Protein AF-A0A369RZ99-F1 (afdb_monomer_lite)

Sequence (154 aa):
MESGFGEHEKDNSTERSKPDRNRNEFSNFYLLSDNPVVPAKMSGASNLIVECDLIDIYNQYHGRKLKENLSTFLPELPGRVDVPVTKADPGLSGLIDKPPIGGRELLPLSNHSLSAFHLMPGKAYEIKRHKKLRRQEEGEKKKKKKEKKKKKLL

Foldseek 3Di:
DDDDDDDDDDDDDPPPPDPPPDDDPPPPDPPDDPDPPDDDPDDPVDDVCVVVVVVVVCVVPPPDDPPDAVCNVVVPDPDDPRDDDDPVDCPVVVCVVPPPDDDDDPPPDDPVRVVVVDDDDPDPVVVVVVVVVVVVVVVVVVVVVVVVVVVVVD

Radius of gyration: 42.03 Å; chains: 1; bounding box: 109×90×67 Å

Secondary structure (DSSP, 8-state):
--------------------TTS-TTTT-TT--SS--PPPSS-TTS-HHHHTT-HHHHHHHTT------HHHH-TT--S---PPPPTT--HHHHHHHS---S----PPPPHHHHGGG--PPPPHHHHHHHHHHHHHHHHHHHHHHHHHHHTT--

Structure (mmCIF, N/CA/C/O backbone):
data_AF-A0A369RZ99-F1
#
_entry.id   AF-A0A369RZ99-F1
#
loop_
_atom_site.group_PDB
_atom_site.id
_atom_site.type_symbol
_atom_site.label_atom_id
_atom_site.label_alt_id
_atom_site.label_comp_id
_atom_site.label_asym_id
_atom_site.label_entity_id
_atom_site.label_seq_id
_atom_site.pdbx_PDB_ins_code
_atom_site.Cartn_x
_atom_site.Cartn_y
_atom_site.Cartn_z
_atom_site.occupancy
_atom_site.B_iso_or_equiv
_atom_site.auth_seq_id
_atom_site.auth_comp_id
_atom_site.auth_asym_id
_atom_site.auth_atom_id
_atom_site.pdbx_PDB_model_num
ATOM 1 N N . MET A 1 1 ? -82.218 -51.093 -7.519 1.00 37.66 1 MET A N 1
ATOM 2 C CA . MET A 1 1 ? -82.686 -52.212 -6.681 1.00 37.66 1 MET A CA 1
ATOM 3 C C . MET A 1 1 ? -81.950 -52.105 -5.357 1.00 37.66 1 MET A C 1
ATOM 5 O O . MET A 1 1 ? -80.740 -51.955 -5.414 1.00 37.66 1 MET A O 1
ATOM 9 N N . GLU A 1 2 ? -82.723 -52.073 -4.264 1.00 40.50 2 GLU A N 1
ATOM 10 C CA . GLU A 1 2 ? -82.376 -52.203 -2.826 1.00 40.50 2 GLU A CA 1
ATOM 11 C C . GLU A 1 2 ? -81.303 -51.256 -2.243 1.00 40.50 2 GLU A C 1
ATOM 13 O O . GLU A 1 2 ? -80.154 -51.268 -2.656 1.00 40.50 2 GLU A O 1
ATOM 18 N N . SER A 1 3 ? -81.619 -50.270 -1.392 1.00 44.03 3 SER A N 1
ATOM 19 C CA . SER A 1 3 ? -82.185 -50.285 -0.020 1.00 44.03 3 SER A CA 1
ATOM 20 C C . SER A 1 3 ? -81.265 -50.897 1.044 1.00 44.03 3 SER A C 1
ATOM 22 O O . SER A 1 3 ? -81.041 -52.102 1.049 1.00 44.03 3 SER A O 1
ATOM 24 N N . GLY A 1 4 ? -80.833 -50.071 2.002 1.00 42.44 4 GLY A N 1
ATOM 25 C CA . GLY A 1 4 ? -80.177 -50.492 3.242 1.00 42.44 4 GLY A CA 1
ATOM 26 C C . GLY A 1 4 ? -80.062 -49.327 4.229 1.00 42.44 4 GLY A C 1
ATOM 27 O O . GLY A 1 4 ? -79.173 -48.495 4.099 1.00 42.44 4 GLY A O 1
ATOM 28 N N . PHE A 1 5 ? -81.016 -49.261 5.159 1.00 44.09 5 PHE A N 1
ATOM 29 C CA . PHE A 1 5 ? -81.151 -48.303 6.263 1.00 44.09 5 PHE A CA 1
ATOM 30 C C . PHE A 1 5 ? -80.077 -48.479 7.349 1.00 44.09 5 PHE A C 1
ATOM 32 O O . PHE A 1 5 ? -79.573 -49.583 7.548 1.00 44.09 5 PHE A O 1
ATOM 39 N N . GLY A 1 6 ? -79.837 -47.423 8.135 1.00 43.03 6 GLY A N 1
ATOM 40 C CA . GLY A 1 6 ? -79.147 -47.530 9.421 1.00 43.03 6 GLY A CA 1
ATOM 41 C C . GLY A 1 6 ? -78.890 -46.186 10.097 1.00 43.03 6 GLY A C 1
ATOM 42 O O . GLY A 1 6 ? -77.748 -45.745 10.160 1.00 43.03 6 GLY A O 1
ATOM 43 N N . GLU A 1 7 ? -79.940 -45.538 10.604 1.00 49.66 7 GLU A N 1
ATOM 44 C CA . GLU A 1 7 ? -79.800 -44.528 11.660 1.00 49.66 7 GLU A CA 1
ATOM 45 C C . GLU A 1 7 ? -79.482 -45.225 12.989 1.00 49.66 7 GLU A C 1
ATOM 47 O O . GLU A 1 7 ? -80.105 -46.234 13.312 1.00 49.66 7 GLU A O 1
ATOM 52 N N . HIS A 1 8 ? -78.562 -44.662 13.774 1.00 47.84 8 HIS A N 1
ATOM 53 C CA . HIS A 1 8 ? -78.661 -44.644 15.234 1.00 47.84 8 HIS A CA 1
ATOM 54 C C . HIS A 1 8 ? -77.738 -43.560 15.811 1.00 47.84 8 HIS A C 1
ATOM 56 O O . HIS A 1 8 ? -76.514 -43.684 15.809 1.00 47.84 8 HIS A O 1
ATOM 62 N N . GLU A 1 9 ? -78.359 -42.495 16.322 1.00 50.41 9 GLU A N 1
ATOM 63 C CA . GLU A 1 9 ? -77.789 -41.631 17.355 1.00 50.41 9 GLU A CA 1
ATOM 64 C C . GLU A 1 9 ? -77.381 -42.462 18.584 1.00 50.41 9 GLU A C 1
ATOM 66 O O . GLU A 1 9 ? -78.075 -43.429 18.926 1.00 50.41 9 GLU A O 1
ATOM 71 N N . LYS A 1 10 ? -76.316 -42.034 19.282 1.00 48.12 10 LYS A N 1
ATOM 72 C CA . LYS A 1 10 ? -76.370 -41.645 20.707 1.00 48.12 10 LYS A CA 1
ATOM 73 C C . LYS A 1 10 ? -75.019 -41.144 21.245 1.00 48.12 10 LYS A C 1
ATOM 75 O O . LYS A 1 10 ? -74.025 -41.857 21.237 1.00 48.12 10 LYS A O 1
ATOM 80 N N . ASP A 1 11 ? -75.090 -39.911 21.740 1.00 45.66 11 ASP A N 1
ATOM 81 C CA . ASP A 1 11 ? -74.635 -39.413 23.042 1.00 45.66 11 ASP A CA 1
ATOM 82 C C . ASP A 1 11 ? -73.154 -39.409 23.460 1.00 45.66 11 ASP A C 1
ATOM 84 O O . ASP A 1 11 ? -72.533 -40.442 23.675 1.00 45.66 11 ASP A O 1
ATOM 88 N N . ASN A 1 12 ? -72.741 -38.184 23.829 1.00 38.62 12 ASN A N 1
ATOM 89 C CA . ASN A 1 12 ? -71.822 -37.808 24.913 1.00 38.62 12 ASN A CA 1
ATOM 90 C C . ASN A 1 12 ? -70.351 -38.241 24.748 1.00 38.62 12 ASN A C 1
ATOM 92 O O . ASN A 1 12 ? -70.022 -39.402 24.601 1.00 38.62 12 ASN A O 1
ATOM 96 N N . SER A 1 13 ? -69.361 -37.360 24.828 1.00 44.41 13 SER A N 1
ATOM 97 C CA . SER A 1 13 ? -69.207 -36.316 25.834 1.00 44.41 13 SER A CA 1
ATOM 98 C C . SER A 1 13 ? -68.188 -35.282 25.367 1.00 44.41 13 SER A C 1
ATOM 100 O O . SER A 1 13 ? -67.072 -35.613 24.974 1.00 44.41 13 SER A O 1
ATOM 102 N N . THR A 1 14 ? -68.562 -34.011 25.485 1.00 47.88 14 THR A N 1
ATOM 103 C CA . THR A 1 14 ? -67.648 -32.871 25.476 1.00 47.88 14 THR A CA 1
ATOM 104 C C . THR A 1 14 ? -66.637 -33.029 26.612 1.00 47.88 14 THR A C 1
ATOM 106 O O . THR A 1 14 ? -66.903 -32.630 27.748 1.00 47.88 14 THR A O 1
ATOM 109 N N . GLU A 1 15 ? -65.461 -33.580 26.322 1.00 46.53 15 GLU A N 1
ATOM 110 C CA . GLU A 1 15 ? -64.300 -33.404 27.188 1.00 46.53 15 GLU A CA 1
ATOM 111 C C . GLU A 1 15 ? -63.891 -31.932 27.118 1.00 46.53 15 GLU A C 1
ATOM 113 O O . GLU A 1 15 ? -63.129 -31.489 26.260 1.00 46.53 15 GLU A O 1
ATOM 118 N N . ARG A 1 16 ? -64.462 -31.131 28.023 1.00 43.34 16 ARG A N 1
ATOM 119 C CA . ARG A 1 16 ? -63.928 -29.813 28.348 1.00 43.34 16 ARG A CA 1
ATOM 120 C C . ARG A 1 16 ? -62.531 -30.038 28.914 1.00 43.34 16 ARG A C 1
ATOM 122 O O . ARG A 1 16 ? -62.380 -30.307 30.106 1.00 43.34 16 ARG A O 1
ATOM 129 N N . SER A 1 17 ? -61.511 -29.913 28.069 1.00 53.59 17 SER A N 1
ATOM 130 C CA . SER A 1 17 ? -60.146 -29.707 28.534 1.00 53.59 17 SER A CA 1
ATOM 131 C C . SER A 1 17 ? -60.168 -28.490 29.456 1.00 53.59 17 SER A C 1
ATOM 133 O O . SER A 1 17 ? -60.522 -27.384 29.032 1.00 53.59 17 SER A O 1
ATOM 135 N N . LYS A 1 18 ? -59.868 -28.706 30.739 1.00 52.22 18 LYS A N 1
ATOM 136 C CA . LYS A 1 18 ? -59.733 -27.630 31.723 1.00 52.22 18 LYS A CA 1
ATOM 137 C C . LYS A 1 18 ? -58.740 -26.606 31.158 1.00 52.22 18 LYS A C 1
ATOM 139 O O . LYS A 1 18 ? -57.679 -27.027 30.697 1.00 52.22 18 LYS A O 1
ATOM 144 N N . PRO A 1 19 ? -59.048 -25.299 31.165 1.00 45.19 19 PRO A N 1
ATOM 145 C CA . PRO A 1 19 ? -58.049 -24.314 30.802 1.00 45.19 19 PRO A CA 1
ATOM 146 C C . PRO A 1 19 ? -56.951 -24.403 31.855 1.00 45.19 19 PRO A C 1
ATOM 148 O O . PRO A 1 19 ? -57.208 -24.237 33.051 1.00 45.19 19 PRO A O 1
ATOM 151 N N . ASP A 1 20 ? -55.755 -24.754 31.399 1.00 49.06 20 ASP A N 1
ATOM 152 C CA . ASP A 1 20 ? -54.567 -24.813 32.229 1.00 49.06 20 ASP A CA 1
ATOM 153 C C . ASP A 1 20 ? -54.372 -23.426 32.847 1.00 49.06 20 ASP A C 1
ATOM 155 O O . ASP A 1 20 ? -54.174 -22.422 32.154 1.00 49.06 20 ASP A O 1
ATOM 159 N N . ARG A 1 21 ? -54.574 -23.355 34.161 1.00 53.50 21 ARG A N 1
ATOM 160 C CA . ARG A 1 21 ? -54.814 -22.124 34.920 1.00 53.50 21 ARG A CA 1
ATOM 161 C C . ARG A 1 21 ? -53.496 -21.427 35.259 1.00 53.50 21 ARG A C 1
ATOM 163 O O . ARG A 1 21 ? -53.297 -21.041 36.399 1.00 53.50 21 ARG A O 1
ATOM 170 N N . ASN A 1 22 ? -52.592 -21.343 34.283 1.00 55.97 22 ASN A N 1
ATOM 171 C CA . ASN A 1 22 ? -51.251 -20.767 34.410 1.00 55.97 22 ASN A CA 1
ATOM 172 C C . ASN A 1 22 ? -50.720 -20.212 33.071 1.00 55.97 22 ASN A C 1
ATOM 174 O O . ASN A 1 22 ? -49.526 -20.275 32.787 1.00 55.97 22 ASN A O 1
ATOM 178 N N . ARG A 1 23 ? -51.585 -19.646 32.220 1.00 55.88 23 ARG A N 1
ATOM 179 C CA . ARG A 1 23 ? -51.123 -18.750 31.147 1.00 55.88 23 ARG A CA 1
ATOM 180 C C . ARG A 1 23 ? -51.240 -17.318 31.642 1.00 55.88 23 ARG A C 1
ATOM 182 O O . ARG A 1 23 ? -52.345 -16.799 31.731 1.00 55.88 23 ARG A O 1
ATOM 189 N N . ASN A 1 24 ? -50.089 -16.750 32.002 1.00 56.25 24 ASN A N 1
ATOM 190 C CA . ASN A 1 24 ? -49.845 -15.340 32.310 1.00 56.25 24 ASN A CA 1
ATOM 191 C C . ASN A 1 24 ? -50.967 -14.396 31.837 1.00 56.25 24 ASN A C 1
ATOM 193 O O . ASN A 1 24 ? -51.131 -14.148 30.640 1.00 56.25 24 ASN A O 1
ATOM 197 N N . GLU A 1 25 ? -51.676 -13.795 32.793 1.00 57.44 25 GLU A N 1
ATOM 198 C CA . GLU A 1 25 ? -52.716 -12.775 32.572 1.00 57.44 25 GLU A CA 1
ATOM 199 C C . GLU A 1 25 ? -52.164 -11.436 32.030 1.00 57.44 25 GLU A C 1
ATOM 201 O O . GLU A 1 25 ? -52.900 -10.468 31.862 1.00 57.44 25 GLU A O 1
ATOM 206 N N . PHE A 1 26 ? -50.874 -11.369 31.693 1.00 57.00 26 PHE A N 1
ATOM 207 C CA . PHE A 1 26 ? -50.225 -10.187 31.116 1.00 57.00 26 PHE A CA 1
ATOM 208 C C . PHE A 1 26 ? -50.295 -10.121 29.578 1.00 57.00 26 PHE A C 1
ATOM 210 O O . PHE A 1 26 ? -49.777 -9.181 28.980 1.00 57.00 26 PHE A O 1
ATOM 217 N N . SER A 1 27 ? -50.967 -11.074 28.925 1.00 57.25 27 SER A N 1
ATOM 218 C CA . SER A 1 27 ? -51.034 -11.197 27.456 1.00 57.25 27 SER A CA 1
ATOM 219 C C . SER A 1 27 ? -51.942 -10.179 26.737 1.00 57.25 27 SER A C 1
ATOM 221 O O . SER A 1 27 ? -52.173 -10.297 25.537 1.00 57.25 27 SER A O 1
ATOM 223 N N . ASN A 1 28 ? -52.418 -9.132 27.421 1.00 60.22 28 ASN A N 1
ATOM 224 C CA . ASN A 1 28 ? -53.304 -8.111 26.837 1.00 60.22 28 ASN A CA 1
ATOM 225 C C . ASN A 1 28 ? -52.588 -6.964 26.096 1.00 60.22 28 ASN A C 1
ATOM 227 O O . ASN A 1 28 ? -53.239 -6.006 25.676 1.00 60.22 28 ASN A O 1
ATOM 231 N N . PHE A 1 29 ? -51.272 -7.040 25.890 1.00 66.44 29 PHE A N 1
ATOM 232 C CA . PHE A 1 29 ? -50.539 -6.057 25.093 1.00 66.44 29 PHE A CA 1
ATOM 233 C C . PHE A 1 29 ? -50.024 -6.698 23.806 1.00 66.44 29 PHE A C 1
ATOM 235 O O . PHE A 1 29 ? -49.034 -7.419 23.817 1.00 66.44 29 PHE A O 1
ATOM 242 N N . TYR A 1 30 ? -50.662 -6.370 22.680 1.00 71.75 30 TYR A N 1
ATOM 243 C CA . TYR A 1 30 ? -50.367 -6.881 21.329 1.00 71.75 30 TYR A CA 1
ATOM 244 C C . TYR A 1 30 ? -48.920 -6.665 20.828 1.00 71.75 30 TYR A C 1
ATOM 246 O O . TYR A 1 30 ? -48.579 -7.111 19.737 1.00 71.75 30 TYR A O 1
ATOM 254 N N . LEU A 1 31 ? -48.067 -5.983 21.599 1.00 71.25 31 LEU A N 1
ATOM 255 C CA . LEU A 1 31 ? -46.665 -5.701 21.272 1.00 71.25 31 LEU A CA 1
ATOM 256 C C . LEU A 1 31 ? -45.666 -6.281 22.287 1.00 71.25 31 LEU A C 1
ATOM 258 O O . LEU A 1 31 ? -44.459 -6.151 22.086 1.00 71.25 31 LEU A O 1
ATOM 262 N N . LEU A 1 32 ? -46.133 -6.912 23.368 1.00 74.50 32 LEU A N 1
ATOM 263 C CA . LEU A 1 32 ? -45.254 -7.550 24.343 1.00 74.50 32 LEU A CA 1
ATOM 264 C C . LEU A 1 32 ? -44.912 -8.956 23.830 1.00 74.50 32 LEU A C 1
ATOM 266 O O . LEU A 1 32 ? -45.717 -9.875 23.925 1.00 74.50 32 LEU A O 1
ATOM 270 N N . SER A 1 33 ? -43.740 -9.112 23.214 1.00 73.81 33 SER A N 1
ATOM 271 C CA . SER A 1 33 ? -43.208 -10.447 22.922 1.00 73.81 33 SER A CA 1
ATOM 272 C C . SER A 1 33 ? -42.648 -11.067 24.201 1.00 73.81 33 SER A C 1
ATOM 274 O O . SER A 1 33 ? -41.874 -10.420 24.899 1.00 73.81 33 SER A O 1
ATOM 276 N N . ASP A 1 34 ? -42.966 -12.339 24.453 1.00 74.12 34 ASP A N 1
ATOM 277 C CA . ASP A 1 34 ? -42.426 -13.127 25.578 1.00 74.12 34 ASP A CA 1
ATOM 278 C C . ASP A 1 34 ? -40.926 -13.457 25.426 1.00 74.12 34 ASP A C 1
ATOM 280 O O . ASP A 1 34 ? -40.304 -14.037 26.317 1.00 74.12 34 ASP A O 1
ATOM 284 N N . ASN A 1 35 ? -40.327 -13.098 24.287 1.00 78.62 35 ASN A N 1
ATOM 285 C CA . ASN A 1 35 ? -38.908 -13.303 24.043 1.00 78.62 35 ASN A CA 1
ATOM 286 C C . ASN A 1 35 ? -38.089 -12.349 24.923 1.00 78.62 35 ASN A C 1
ATOM 288 O O . ASN A 1 35 ? -38.271 -11.131 24.824 1.00 78.62 35 ASN A O 1
ATOM 292 N N . PRO A 1 36 ? -37.151 -12.862 25.741 1.00 79.62 36 PRO A N 1
ATOM 293 C CA . PRO A 1 36 ? -36.281 -11.998 26.519 1.00 79.62 36 PRO A CA 1
ATOM 294 C C . PRO A 1 36 ? -35.484 -11.106 25.566 1.00 79.62 36 PRO A C 1
ATOM 296 O O . PRO A 1 36 ? -34.920 -11.579 24.576 1.00 79.62 36 PRO A O 1
ATOM 299 N N . VAL A 1 37 ? -35.430 -9.807 25.864 1.00 81.00 37 VAL A N 1
ATOM 300 C CA . VAL A 1 37 ? -34.568 -8.869 25.140 1.00 81.00 37 VAL A CA 1
ATOM 301 C C . VAL A 1 37 ? -33.124 -9.285 25.399 1.00 81.00 37 VAL A C 1
ATOM 303 O O . VAL A 1 37 ? -32.578 -9.040 26.474 1.00 81.00 37 VAL A O 1
ATOM 306 N N . VAL A 1 38 ? -32.511 -9.954 24.425 1.00 83.88 38 VAL A N 1
ATOM 307 C CA . VAL A 1 38 ? -31.095 -10.311 24.499 1.00 83.88 38 VAL A CA 1
ATOM 308 C C . VAL A 1 38 ? -30.294 -9.034 24.248 1.00 83.88 38 VAL A C 1
ATOM 310 O O . VAL A 1 38 ? -30.467 -8.417 23.192 1.00 83.88 38 VAL A O 1
ATOM 313 N N . PRO A 1 39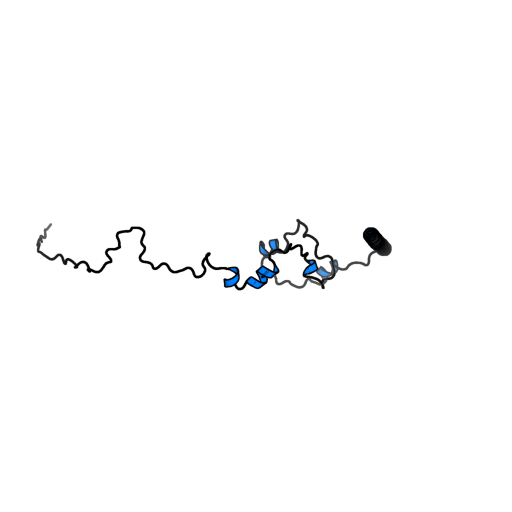 ? -29.434 -8.597 25.185 1.00 80.19 39 PRO A N 1
ATOM 314 C CA . PRO A 1 39 ? -28.591 -7.441 24.940 1.00 80.19 39 PRO A CA 1
ATOM 315 C C . PRO A 1 39 ? -27.677 -7.731 23.747 1.00 80.19 39 PRO A C 1
ATOM 317 O O . PRO A 1 39 ? -27.079 -8.805 23.645 1.00 80.19 39 PRO A O 1
ATOM 320 N N . ALA A 1 40 ? -27.577 -6.771 22.827 1.00 84.00 40 ALA A N 1
ATOM 321 C CA . ALA A 1 40 ? -26.635 -6.868 21.725 1.00 84.00 40 ALA A CA 1
ATOM 322 C C . ALA A 1 40 ? -25.210 -7.002 22.281 1.00 84.00 40 ALA A C 1
ATOM 324 O O . ALA A 1 40 ? -24.855 -6.328 23.248 1.00 84.00 40 ALA A O 1
ATOM 325 N N . LYS A 1 41 ? -24.389 -7.849 21.644 1.00 83.06 41 LYS A N 1
ATOM 326 C CA . LYS A 1 41 ? -22.988 -8.081 22.040 1.00 83.06 41 LYS A CA 1
ATOM 327 C C . LYS A 1 41 ? -22.188 -6.780 22.145 1.00 83.06 41 LYS A C 1
ATOM 329 O O . LYS A 1 41 ? -21.297 -6.693 22.972 1.00 83.06 41 LYS A O 1
ATOM 334 N N . MET A 1 42 ? -22.514 -5.808 21.299 1.00 82.38 42 MET A N 1
ATOM 335 C CA . MET A 1 42 ? -21.880 -4.502 21.259 1.00 82.38 42 MET A CA 1
ATOM 336 C C . MET A 1 42 ? -22.981 -3.445 21.165 1.00 82.38 42 MET A C 1
ATOM 338 O O . MET A 1 42 ? -23.925 -3.597 20.385 1.00 82.38 42 MET A O 1
ATOM 342 N N . SER A 1 43 ? -22.895 -2.411 21.997 1.00 84.94 43 SER A N 1
ATOM 343 C CA . SER A 1 43 ? -23.922 -1.375 22.139 1.00 84.94 43 SER A CA 1
ATOM 344 C C . SER A 1 43 ? -23.351 -0.014 21.757 1.00 84.94 43 SER A C 1
ATOM 346 O O . SER A 1 43 ? -22.207 0.285 22.062 1.00 84.94 43 SER A O 1
ATOM 348 N N . GLY A 1 44 ? -24.153 0.863 21.148 1.00 86.19 44 GLY A N 1
ATOM 349 C CA . GLY A 1 44 ? -23.720 2.237 20.841 1.00 86.19 44 GLY A CA 1
ATOM 350 C C . GLY A 1 44 ? -23.453 3.106 22.080 1.00 86.19 44 GLY A C 1
ATOM 351 O O . GLY A 1 44 ? -22.953 4.218 21.948 1.00 86.19 44 GLY A O 1
ATOM 352 N N . ALA A 1 45 ? -23.799 2.614 23.274 1.00 88.19 45 ALA A N 1
ATOM 353 C CA . ALA A 1 45 ? -23.512 3.268 24.547 1.00 88.19 45 ALA A CA 1
ATOM 354 C C . ALA A 1 45 ? -22.094 2.978 25.080 1.00 88.19 45 ALA A C 1
ATOM 356 O O . ALA A 1 45 ? -21.647 3.677 25.991 1.00 88.19 45 ALA A O 1
ATOM 357 N N . SER A 1 46 ? -21.389 1.967 24.552 1.00 89.00 46 SER A N 1
ATOM 358 C CA . SER A 1 46 ? -19.993 1.686 24.906 1.00 89.00 46 SER A CA 1
ATOM 359 C C . SER A 1 46 ? -19.025 2.433 23.983 1.00 89.00 46 SER A C 1
ATOM 361 O O . SER A 1 46 ? -19.332 2.773 22.839 1.00 89.00 46 SER A O 1
ATOM 363 N N . ASN A 1 47 ? -17.822 2.720 24.487 1.00 91.31 47 ASN A N 1
ATOM 364 C CA . ASN A 1 47 ? -16.768 3.294 23.661 1.00 91.31 47 ASN A CA 1
ATOM 365 C C . ASN A 1 47 ? -16.147 2.201 22.778 1.00 91.31 47 ASN A C 1
ATOM 367 O O . ASN A 1 47 ? -15.260 1.469 23.215 1.00 91.31 47 ASN A O 1
ATOM 371 N N . LEU A 1 48 ? -16.582 2.138 21.519 1.00 91.56 48 LEU A N 1
ATOM 372 C CA . LEU A 1 48 ? -16.130 1.134 20.548 1.00 91.56 48 LEU A CA 1
ATOM 373 C C . LEU A 1 48 ? -14.626 1.192 20.251 1.00 91.56 48 LEU A C 1
ATOM 375 O O . LEU A 1 48 ? -14.038 0.180 19.886 1.00 91.56 48 LEU A O 1
ATOM 379 N N . ILE A 1 49 ? -13.985 2.353 20.420 1.00 92.88 49 ILE A N 1
ATOM 380 C CA . ILE A 1 49 ? -12.531 2.484 20.231 1.00 92.88 49 ILE A CA 1
ATOM 381 C C . ILE A 1 49 ? -11.797 1.665 21.294 1.00 92.88 49 ILE A C 1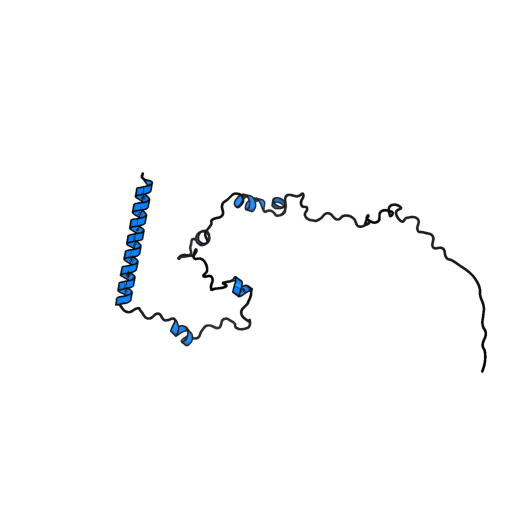
ATOM 383 O O . ILE A 1 49 ? -10.785 1.040 20.996 1.00 92.88 49 ILE A O 1
ATOM 387 N N . VAL A 1 50 ? -12.319 1.660 22.522 1.00 92.44 50 VAL A N 1
ATOM 388 C CA . VAL A 1 50 ? -11.767 0.881 23.634 1.00 92.44 50 VAL A CA 1
ATOM 389 C C . VAL A 1 50 ? -12.104 -0.594 23.458 1.00 92.44 50 VAL A C 1
ATOM 391 O O . VAL A 1 50 ? -11.228 -1.433 23.579 1.00 92.44 50 VAL A O 1
ATOM 394 N N . GLU A 1 51 ? -13.356 -0.909 23.124 1.00 91.81 51 GLU A N 1
ATOM 395 C CA . GLU A 1 51 ? -13.836 -2.293 23.010 1.00 91.81 51 GLU A CA 1
ATOM 396 C C . GLU A 1 51 ? -13.187 -3.073 21.852 1.00 91.81 51 GLU A C 1
ATOM 398 O O . GLU A 1 51 ? -13.085 -4.294 21.908 1.00 91.81 51 GLU A O 1
ATOM 403 N N . CYS A 1 52 ? -12.728 -2.373 20.811 1.00 92.06 52 CYS A N 1
ATOM 404 C CA . CYS A 1 52 ? -11.992 -2.951 19.684 1.00 92.06 52 CYS A CA 1
ATOM 405 C C . CYS A 1 52 ? -10.462 -2.785 19.791 1.00 92.06 52 CYS A C 1
ATOM 407 O O . CYS A 1 52 ? -9.774 -3.027 18.801 1.00 92.06 52 CYS A O 1
ATOM 409 N N . ASP A 1 53 ? -9.933 -2.342 20.939 1.00 93.44 53 ASP A N 1
ATOM 410 C CA . ASP A 1 53 ? -8.496 -2.113 21.170 1.00 93.44 53 ASP A CA 1
ATOM 411 C C . ASP A 1 53 ? -7.835 -1.160 20.145 1.00 93.44 53 ASP A C 1
ATOM 413 O O . ASP A 1 53 ? -6.678 -1.305 19.754 1.00 93.44 53 ASP A O 1
ATOM 417 N N . LEU A 1 54 ? -8.570 -0.137 19.697 1.00 94.88 54 LEU A N 1
ATOM 418 C CA . LEU A 1 54 ? -8.136 0.824 18.671 1.00 94.88 54 LEU A CA 1
ATOM 419 C C . LEU A 1 54 ? -7.598 2.140 19.252 1.00 94.88 54 LEU A C 1
ATOM 421 O O . LEU A 1 54 ? -7.349 3.084 18.501 1.00 94.88 54 LEU A O 1
ATOM 425 N N . ILE A 1 55 ? -7.428 2.234 20.572 1.00 94.25 55 ILE A N 1
ATOM 426 C CA . ILE A 1 55 ? -7.018 3.463 21.278 1.00 94.25 55 ILE A CA 1
ATOM 427 C C . ILE A 1 55 ? -5.692 4.007 20.746 1.00 94.25 55 ILE A C 1
ATOM 429 O O . ILE A 1 55 ? -5.590 5.198 20.447 1.00 94.25 55 ILE A O 1
ATOM 433 N N . ASP A 1 56 ? -4.691 3.145 20.589 1.00 92.94 56 ASP A N 1
ATOM 434 C CA . ASP A 1 56 ? -3.358 3.559 20.151 1.00 92.94 56 ASP A CA 1
ATOM 435 C C . ASP A 1 56 ? -3.379 4.075 18.712 1.00 92.94 56 ASP A C 1
ATOM 437 O O . ASP A 1 56 ? -2.805 5.122 18.411 1.00 92.94 56 ASP A O 1
ATOM 441 N N . ILE A 1 57 ? -4.129 3.398 17.837 1.00 91.94 57 ILE A N 1
ATOM 442 C CA . ILE A 1 57 ? -4.325 3.797 16.439 1.00 91.94 57 ILE A CA 1
ATOM 443 C C . ILE A 1 57 ? -5.083 5.126 16.380 1.00 91.94 57 ILE A C 1
ATOM 445 O O . ILE A 1 57 ? -4.689 6.038 15.652 1.00 91.94 57 ILE A O 1
ATOM 449 N N . TYR A 1 58 ? -6.146 5.277 17.171 1.00 92.12 58 TYR A N 1
ATOM 450 C CA . TYR A 1 58 ? -6.900 6.522 17.250 1.00 92.12 58 TYR A CA 1
ATOM 451 C C . TYR A 1 58 ? -5.995 7.676 17.682 1.00 92.12 58 TYR A C 1
ATOM 453 O O . TYR A 1 58 ? -5.895 8.669 16.970 1.00 92.12 58 TYR A O 1
ATOM 461 N N . ASN A 1 59 ? -5.250 7.527 18.776 1.00 92.25 59 ASN A N 1
ATOM 462 C CA . ASN A 1 59 ? -4.312 8.550 19.241 1.00 92.25 59 ASN A CA 1
ATOM 463 C C . ASN A 1 59 ? -3.200 8.829 18.220 1.00 92.25 59 ASN A C 1
ATOM 465 O O . ASN A 1 59 ? -2.733 9.962 18.088 1.00 92.25 59 ASN A O 1
ATOM 469 N N . GLN A 1 60 ? -2.786 7.810 17.466 1.00 89.31 60 GLN A N 1
ATOM 470 C CA . GLN A 1 60 ? -1.784 7.955 16.428 1.00 89.31 60 GLN A CA 1
ATOM 471 C C . GLN A 1 60 ? -2.315 8.722 15.212 1.00 89.31 60 GLN A C 1
ATOM 473 O O . GLN A 1 60 ? -1.570 9.510 14.646 1.00 89.31 60 GLN A O 1
ATOM 478 N N . TYR A 1 61 ? -3.553 8.554 14.772 1.00 86.69 61 TYR A N 1
ATOM 479 C CA . TYR A 1 61 ? -3.992 9.151 13.502 1.00 86.69 61 TYR A CA 1
ATOM 480 C C . TYR A 1 61 ? -4.978 10.311 13.668 1.00 86.69 61 TYR A C 1
ATOM 482 O O . TYR A 1 61 ? -5.119 11.135 12.761 1.00 86.69 61 TYR A O 1
ATOM 490 N N . HIS A 1 62 ? -5.602 10.445 14.836 1.00 88.19 62 HIS A N 1
ATOM 491 C CA . HIS A 1 62 ? -6.540 11.519 15.125 1.00 88.19 62 HIS A CA 1
ATOM 492 C C . HIS A 1 62 ? -5.837 12.887 15.172 1.00 88.19 62 HIS A C 1
ATOM 494 O O . HIS A 1 62 ? -4.760 13.053 15.741 1.00 88.19 62 HIS A O 1
ATOM 500 N N . GLY A 1 63 ? -6.436 13.894 14.530 1.00 81.19 63 GLY A N 1
ATOM 501 C CA . GLY A 1 63 ? -5.935 15.276 14.520 1.00 81.19 63 GLY A CA 1
ATOM 502 C C . GLY A 1 63 ? -4.700 15.544 13.645 1.00 81.19 63 GLY A C 1
ATOM 503 O O . GLY A 1 63 ? -4.331 16.708 13.464 1.00 81.19 63 GLY A O 1
ATOM 504 N N . ARG A 1 64 ? -4.072 14.521 13.046 1.00 80.69 64 ARG A N 1
ATOM 505 C CA . ARG A 1 64 ? -2.946 14.709 12.119 1.00 80.69 64 ARG A CA 1
ATOM 506 C C . ARG A 1 64 ? -3.438 14.909 10.685 1.00 80.69 64 ARG A C 1
ATOM 508 O O . ARG A 1 64 ? -4.251 14.149 10.170 1.00 80.69 64 ARG A O 1
ATOM 515 N N . LYS A 1 65 ? -2.912 15.929 9.995 1.00 74.56 65 LYS A N 1
ATOM 516 C CA . LYS A 1 65 ? -3.125 16.094 8.548 1.00 74.56 65 LYS A CA 1
ATOM 517 C C . LYS A 1 65 ? -2.311 15.032 7.811 1.00 74.56 65 LYS A C 1
ATOM 519 O O . LYS A 1 65 ? -1.120 15.226 7.580 1.00 74.56 65 LYS A O 1
ATOM 524 N N . LEU A 1 66 ? -2.957 13.933 7.434 1.00 69.38 66 LEU A N 1
ATOM 525 C CA . LEU A 1 66 ? -2.354 12.871 6.632 1.00 69.38 66 LEU A CA 1
ATOM 526 C C . LEU A 1 66 ? -2.139 13.364 5.194 1.00 69.38 66 LEU A C 1
ATOM 528 O O . LEU A 1 66 ? -3.017 13.287 4.341 1.00 69.38 66 LEU A O 1
ATOM 532 N N . LYS A 1 67 ? -0.957 13.932 4.943 1.00 66.38 67 LYS A N 1
ATOM 533 C CA . LYS A 1 67 ? -0.406 14.175 3.601 1.00 66.38 67 LYS A CA 1
ATOM 534 C C . LYS A 1 67 ? 0.893 13.396 3.444 1.00 66.38 67 LYS A C 1
ATOM 536 O O . LYS A 1 67 ? 1.935 13.961 3.118 1.00 66.38 67 LYS A O 1
ATOM 541 N N . GLU A 1 68 ? 0.839 12.110 3.757 1.00 76.75 68 GLU A N 1
ATOM 542 C CA . GLU A 1 68 ? 1.964 11.223 3.503 1.00 76.75 68 GLU A CA 1
ATOM 543 C C . GLU A 1 68 ? 1.886 10.761 2.055 1.00 76.75 68 GLU A C 1
ATOM 545 O O . GLU A 1 68 ? 0.881 10.216 1.600 1.00 76.75 68 GLU A O 1
ATOM 550 N N . ASN A 1 69 ? 2.939 11.068 1.310 1.00 82.88 69 ASN A N 1
ATOM 551 C CA . ASN A 1 69 ? 3.106 10.573 -0.041 1.00 82.88 69 ASN A CA 1
ATOM 552 C C . ASN A 1 69 ? 3.560 9.106 0.007 1.00 82.88 69 ASN A C 1
ATOM 554 O O . ASN A 1 69 ? 4.114 8.658 1.012 1.00 82.88 69 ASN A O 1
ATOM 558 N N . LEU A 1 70 ? 3.408 8.373 -1.097 1.00 82.88 70 LEU A N 1
ATOM 559 C CA . LEU A 1 70 ? 3.846 6.978 -1.189 1.00 82.88 70 LEU A CA 1
ATOM 560 C C . LEU A 1 70 ? 5.354 6.834 -0.914 1.00 82.88 70 LEU A C 1
ATOM 562 O O . LEU A 1 70 ? 5.780 5.867 -0.287 1.00 82.88 70 LEU A O 1
ATOM 566 N N . SER A 1 71 ? 6.150 7.841 -1.289 1.00 85.81 71 SER A N 1
ATOM 567 C CA . SER A 1 71 ? 7.580 7.922 -0.957 1.00 85.81 71 SER A CA 1
ATOM 568 C C . SER A 1 71 ? 7.882 7.804 0.541 1.00 85.81 71 SER A C 1
ATOM 570 O O . SER A 1 71 ? 8.947 7.309 0.896 1.00 85.81 71 SER A O 1
ATOM 572 N N . THR A 1 72 ? 6.980 8.248 1.425 1.00 85.62 72 THR A N 1
ATOM 573 C CA . THR A 1 72 ? 7.176 8.147 2.881 1.00 85.62 72 THR A CA 1
ATOM 574 C C . THR A 1 72 ? 7.165 6.689 3.347 1.00 85.62 72 THR A C 1
ATOM 576 O O . THR A 1 72 ? 7.893 6.337 4.271 1.00 85.62 72 THR A O 1
ATOM 579 N N . PHE A 1 73 ? 6.390 5.832 2.677 1.00 87.31 73 PHE A N 1
ATOM 580 C CA . PHE A 1 73 ? 6.274 4.405 2.990 1.00 87.31 73 PHE A CA 1
ATOM 581 C C . PHE A 1 73 ? 7.301 3.539 2.252 1.00 87.31 73 PHE A C 1
ATOM 583 O O . PHE A 1 73 ? 7.508 2.388 2.622 1.00 87.31 73 PHE A O 1
ATOM 590 N N . LEU A 1 74 ? 7.954 4.082 1.219 1.00 89.25 74 LEU A N 1
ATOM 591 C CA . LEU A 1 74 ? 8.935 3.381 0.385 1.00 89.25 74 LEU A CA 1
ATOM 592 C C . LEU A 1 74 ? 10.301 4.098 0.396 1.00 89.25 74 LEU A C 1
ATOM 594 O O . LEU A 1 74 ? 10.791 4.491 -0.666 1.00 89.25 74 LEU A O 1
ATOM 598 N N . PRO A 1 75 ? 10.940 4.285 1.569 1.00 84.50 75 PRO A N 1
ATOM 599 C CA . PRO A 1 75 ? 12.160 5.088 1.687 1.00 84.50 75 PRO A CA 1
ATOM 600 C C . PRO A 1 75 ? 13.362 4.480 0.954 1.00 84.50 75 PRO A C 1
ATOM 602 O O . PRO A 1 75 ? 14.252 5.208 0.515 1.00 84.50 75 PRO A O 1
ATOM 605 N N . GLU A 1 76 ? 13.390 3.156 0.807 1.00 89.19 76 GLU A N 1
ATOM 606 C CA . GLU A 1 76 ? 14.490 2.430 0.166 1.00 89.19 76 GLU A CA 1
ATOM 607 C C . GLU A 1 76 ? 14.308 2.277 -1.348 1.00 89.19 76 GLU A C 1
ATOM 609 O O . GLU A 1 76 ? 15.234 1.844 -2.035 1.00 89.19 76 GLU A O 1
ATOM 614 N N . LEU A 1 77 ? 13.140 2.635 -1.896 1.00 86.44 77 LEU A N 1
ATOM 615 C CA . LEU A 1 77 ? 12.864 2.400 -3.305 1.00 86.44 77 LEU A CA 1
ATOM 616 C C . LEU A 1 77 ? 13.487 3.509 -4.168 1.00 86.44 77 LEU A C 1
ATOM 618 O O . LEU A 1 77 ? 13.088 4.676 -4.074 1.00 86.44 77 LEU A O 1
ATOM 622 N N . PRO A 1 78 ? 14.452 3.189 -5.050 1.00 83.56 78 PRO A N 1
ATOM 623 C CA . PRO A 1 78 ? 15.011 4.185 -5.945 1.00 83.56 78 PRO A CA 1
ATOM 624 C C . PRO A 1 78 ? 13.969 4.579 -6.999 1.00 83.56 78 PRO A C 1
ATOM 626 O O . PRO A 1 78 ? 13.425 3.732 -7.702 1.00 83.56 78 PRO A O 1
ATOM 629 N N . GLY A 1 79 ? 13.726 5.879 -7.170 1.00 82.94 79 GLY A N 1
ATOM 630 C CA . GLY A 1 79 ? 12.859 6.390 -8.235 1.00 82.94 79 GLY A CA 1
ATOM 631 C C . GLY A 1 79 ? 11.885 7.465 -7.768 1.00 82.94 79 GLY A C 1
ATOM 632 O O . GLY A 1 79 ? 11.976 7.979 -6.658 1.00 82.94 79 GLY A O 1
ATOM 633 N N . ARG A 1 80 ? 10.964 7.854 -8.657 1.00 79.88 80 ARG A N 1
ATOM 634 C CA . ARG A 1 80 ? 9.816 8.706 -8.315 1.00 79.88 80 ARG A CA 1
ATOM 635 C C . ARG A 1 80 ? 8.596 7.807 -8.177 1.00 79.88 80 ARG A C 1
ATOM 637 O O . ARG A 1 80 ? 8.034 7.416 -9.193 1.00 79.88 80 ARG A O 1
ATOM 644 N N . VAL A 1 81 ? 8.217 7.487 -6.945 1.00 84.19 81 VAL A N 1
ATOM 645 C CA . VAL A 1 81 ? 7.039 6.651 -6.653 1.00 84.19 81 VAL A CA 1
ATOM 646 C C . VAL A 1 81 ? 5.740 7.450 -6.589 1.00 84.19 81 VAL A C 1
ATOM 648 O O . VAL A 1 81 ? 4.676 6.910 -6.858 1.00 84.19 81 VAL A O 1
ATOM 651 N N . ASP A 1 82 ? 5.818 8.759 -6.342 1.00 83.75 82 ASP A N 1
ATOM 652 C CA . ASP A 1 82 ? 4.647 9.645 -6.257 1.00 83.75 82 ASP A CA 1
ATOM 653 C C . ASP A 1 82 ? 4.142 10.106 -7.636 1.00 83.75 82 ASP A C 1
ATOM 655 O O . ASP A 1 82 ? 3.799 11.275 -7.834 1.00 83.75 82 ASP A O 1
ATOM 659 N N . VAL A 1 83 ? 4.162 9.220 -8.632 1.00 82.25 83 VAL A N 1
ATOM 660 C CA . VAL A 1 83 ? 3.635 9.518 -9.967 1.00 82.25 83 VAL A CA 1
ATOM 661 C C . VAL A 1 83 ? 2.180 9.052 -10.014 1.00 82.25 83 VAL A C 1
ATOM 663 O O . VAL A 1 83 ? 1.926 7.870 -9.787 1.00 82.25 83 VAL A O 1
ATOM 666 N N . PRO A 1 84 ? 1.209 9.944 -10.288 1.00 75.38 84 PRO A N 1
ATOM 667 C CA . PRO A 1 84 ? -0.184 9.535 -10.398 1.00 75.38 84 PRO A CA 1
ATOM 668 C C . PRO A 1 84 ? -0.350 8.546 -11.555 1.00 75.38 84 PRO A C 1
ATOM 670 O O . PRO A 1 84 ? 0.225 8.740 -12.628 1.00 75.38 84 PRO A O 1
ATOM 673 N N . VAL A 1 85 ? -1.159 7.506 -11.337 1.00 72.94 85 VAL A N 1
ATOM 674 C CA . VAL A 1 85 ? -1.535 6.546 -12.382 1.00 72.94 85 VAL A CA 1
ATOM 675 C C . VAL A 1 85 ? -2.179 7.302 -13.544 1.00 72.94 85 VAL A C 1
ATOM 677 O O . VAL A 1 85 ? -3.045 8.162 -13.356 1.00 72.94 85 VAL A O 1
ATOM 680 N N . THR A 1 86 ? -1.737 6.998 -14.761 1.00 71.50 86 THR A N 1
ATOM 681 C CA . THR A 1 86 ? -2.326 7.552 -15.977 1.00 71.50 86 THR A CA 1
ATOM 682 C C . THR A 1 86 ? -3.764 7.052 -16.098 1.00 71.50 86 THR A C 1
ATOM 684 O O . THR A 1 86 ? -4.001 5.854 -16.015 1.00 71.50 86 THR A O 1
ATOM 687 N N . LYS A 1 87 ? -4.735 7.945 -16.336 1.00 67.38 87 LYS A N 1
ATOM 688 C CA . LYS A 1 87 ? -6.180 7.613 -16.394 1.00 67.38 87 LYS A CA 1
ATOM 689 C C . LYS A 1 87 ? -6.568 6.520 -17.409 1.00 67.38 87 LYS A C 1
ATOM 691 O O . LYS A 1 87 ? -7.713 6.087 -17.407 1.00 67.38 87 LYS A O 1
ATOM 696 N N . ALA A 1 88 ? -5.657 6.143 -18.305 1.00 69.69 88 ALA A N 1
ATOM 697 C CA . ALA A 1 88 ? -5.873 5.127 -19.328 1.00 69.69 88 ALA A CA 1
ATOM 698 C C . ALA A 1 88 ? -5.735 3.690 -18.797 1.00 69.69 88 ALA A C 1
ATOM 700 O O . ALA A 1 88 ? -6.284 2.777 -19.407 1.00 69.69 88 ALA A O 1
ATOM 701 N N . ASP A 1 89 ? -5.049 3.495 -17.668 1.00 68.44 89 ASP A N 1
ATOM 702 C CA . ASP A 1 89 ? -4.753 2.164 -17.150 1.00 68.44 89 ASP A CA 1
ATOM 703 C C . ASP A 1 89 ? -5.618 1.884 -15.918 1.00 68.44 89 ASP A C 1
ATOM 705 O O . ASP A 1 89 ? -5.471 2.561 -14.897 1.00 68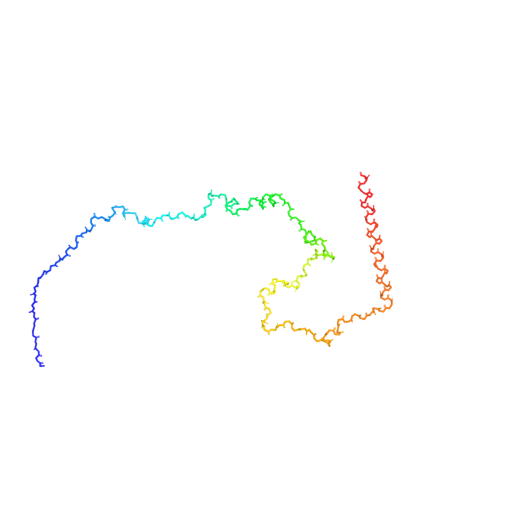.44 89 ASP A O 1
ATOM 709 N N . PRO A 1 90 ? -6.509 0.876 -15.954 1.00 67.94 90 PRO A N 1
ATOM 710 C CA . PRO A 1 90 ? -7.396 0.583 -14.833 1.00 67.94 90 PRO A CA 1
ATOM 711 C C . PRO A 1 90 ? -6.666 -0.044 -13.628 1.00 67.94 90 PRO A C 1
ATOM 713 O O . PRO A 1 90 ? -7.306 -0.355 -12.626 1.00 67.94 90 PRO A O 1
ATOM 716 N N . GLY A 1 91 ? -5.335 -0.188 -13.682 1.00 82.75 91 GLY A N 1
ATOM 717 C CA . GLY A 1 91 ? -4.488 -0.595 -12.560 1.00 82.75 91 GLY A CA 1
ATOM 718 C C . GLY A 1 91 ? -4.918 -1.913 -11.910 1.00 82.75 91 GLY A C 1
ATOM 719 O O . GLY A 1 91 ? -5.525 -2.775 -12.543 1.00 82.75 91 GLY A O 1
ATOM 720 N N . LEU A 1 92 ? -4.616 -2.062 -10.618 1.00 84.81 92 LEU A N 1
ATOM 721 C CA . LEU A 1 92 ? -5.029 -3.232 -9.835 1.00 84.81 92 LEU A CA 1
ATOM 722 C C . LEU A 1 92 ? -6.553 -3.346 -9.714 1.00 84.81 92 LEU A C 1
ATOM 724 O O . LEU A 1 92 ? -7.067 -4.456 -9.731 1.00 84.81 92 LEU A O 1
ATOM 728 N N . SER A 1 93 ? -7.277 -2.223 -9.655 1.00 86.56 93 SER A N 1
ATOM 729 C CA . SER A 1 93 ? -8.748 -2.212 -9.654 1.00 86.56 93 SER A CA 1
ATOM 730 C C . SER A 1 93 ? -9.324 -2.942 -10.867 1.00 86.56 93 SER A C 1
ATOM 732 O O . SER A 1 93 ? -10.138 -3.841 -10.709 1.00 86.56 93 SER A O 1
ATOM 734 N N . GLY A 1 94 ? -8.826 -2.650 -12.071 1.00 86.94 94 GLY A N 1
ATOM 735 C CA . GLY A 1 94 ? -9.277 -3.316 -13.291 1.00 86.94 94 GLY A CA 1
ATOM 736 C C . GLY A 1 94 ? -8.939 -4.799 -13.329 1.00 86.94 94 GLY A C 1
ATOM 737 O O . GLY A 1 94 ? -9.699 -5.579 -13.894 1.00 86.94 94 GLY A O 1
ATOM 738 N N . LEU A 1 95 ? -7.816 -5.186 -12.720 1.00 85.75 95 LEU A N 1
ATOM 739 C CA . LEU A 1 95 ? -7.428 -6.586 -12.589 1.00 85.75 95 LEU A CA 1
ATOM 740 C C . LEU A 1 95 ? -8.341 -7.344 -11.616 1.00 85.75 95 LEU A C 1
ATOM 742 O O . LEU A 1 95 ? -8.647 -8.506 -11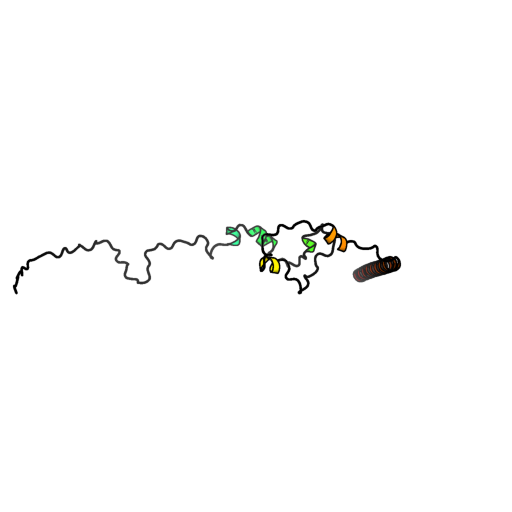.859 1.00 85.75 95 LEU A O 1
ATOM 746 N N . ILE A 1 96 ? -8.778 -6.694 -10.534 1.00 87.69 96 ILE A N 1
ATOM 747 C CA . ILE A 1 96 ? -9.734 -7.258 -9.571 1.00 87.69 96 ILE A CA 1
ATOM 748 C C . ILE A 1 96 ? -11.114 -7.401 -10.220 1.00 87.69 96 ILE A C 1
ATOM 750 O O . ILE A 1 96 ? -11.734 -8.455 -10.106 1.00 87.69 96 ILE A O 1
ATOM 754 N N . ASP A 1 97 ? -11.571 -6.368 -10.932 1.00 88.00 97 ASP A N 1
ATOM 755 C CA . ASP A 1 97 ? -12.883 -6.354 -11.586 1.00 88.00 97 ASP A CA 1
ATOM 756 C C . ASP A 1 97 ? -12.973 -7.374 -12.727 1.00 88.00 97 ASP A C 1
ATOM 758 O O . ASP A 1 97 ? -14.030 -7.948 -12.998 1.00 88.00 97 ASP A O 1
ATOM 762 N N . LYS A 1 98 ? -11.861 -7.578 -13.437 1.00 86.50 98 LYS A N 1
ATOM 763 C CA . LYS A 1 98 ? -11.749 -8.497 -14.569 1.00 86.50 98 LYS A CA 1
ATOM 764 C C . LYS A 1 98 ? -10.506 -9.353 -14.376 1.00 86.50 98 LYS A C 1
ATOM 766 O O . LYS A 1 98 ? -9.483 -9.083 -15.019 1.00 86.50 98 LYS A O 1
ATOM 771 N N . PRO A 1 99 ? -10.581 -10.381 -13.512 1.00 83.00 99 PRO A N 1
ATOM 772 C CA . PRO A 1 99 ? -9.462 -11.282 -13.346 1.00 83.00 99 PRO A CA 1
ATOM 773 C C . PRO A 1 99 ? -9.144 -11.898 -14.711 1.00 83.00 99 PRO A C 1
ATOM 775 O O . PRO A 1 99 ? -10.061 -12.263 -15.458 1.00 83.00 99 PRO A O 1
ATOM 778 N N . PRO A 1 100 ? -7.859 -11.982 -15.082 1.00 81.19 100 PRO A N 1
ATOM 779 C CA . PRO A 1 100 ? -7.473 -12.625 -16.320 1.00 81.19 100 PRO A CA 1
ATOM 780 C C . PRO A 1 100 ? -8.022 -14.047 -16.285 1.00 81.19 100 PRO A C 1
ATOM 782 O O . PRO A 1 100 ? -7.931 -14.727 -15.261 1.00 81.19 100 PRO A O 1
ATOM 785 N N . ILE A 1 101 ? -8.639 -14.465 -17.389 1.00 80.19 101 ILE A N 1
ATOM 786 C CA . ILE A 1 101 ? -9.257 -15.786 -17.509 1.00 80.19 101 ILE A CA 1
ATOM 787 C C . ILE A 1 101 ? -8.208 -16.825 -17.091 1.00 80.19 101 ILE A C 1
ATOM 789 O O . ILE A 1 101 ? -7.156 -16.939 -17.724 1.00 80.19 101 ILE A O 1
ATOM 793 N N . GLY A 1 102 ? -8.470 -17.506 -15.972 1.00 68.94 102 GLY A N 1
ATOM 794 C CA . GLY A 1 102 ? -7.532 -18.436 -15.349 1.00 68.94 102 GLY A CA 1
ATOM 795 C C . GLY A 1 102 ? -7.185 -19.621 -16.256 1.00 68.94 102 GLY A C 1
ATOM 796 O O . GLY A 1 102 ? -7.886 -19.908 -17.225 1.00 68.94 102 GLY A O 1
ATOM 797 N N . GLY A 1 103 ? -6.090 -20.318 -15.935 1.00 65.38 103 GLY A N 1
ATOM 798 C CA . GLY A 1 103 ? -5.663 -21.542 -16.633 1.00 65.38 103 GLY A CA 1
ATOM 799 C C . GLY A 1 103 ? -4.435 -21.393 -17.534 1.00 65.38 103 GLY A C 1
ATOM 800 O O . GLY A 1 103 ? -3.966 -22.381 -18.090 1.00 65.38 103 GLY A O 1
ATOM 801 N N . ARG A 1 104 ? -3.869 -20.189 -17.654 1.00 61.94 104 ARG A N 1
ATOM 802 C CA . ARG A 1 104 ? -2.501 -20.011 -18.151 1.00 61.94 104 ARG A CA 1
ATOM 803 C C . ARG A 1 104 ? -1.642 -19.647 -16.956 1.00 61.94 104 ARG A C 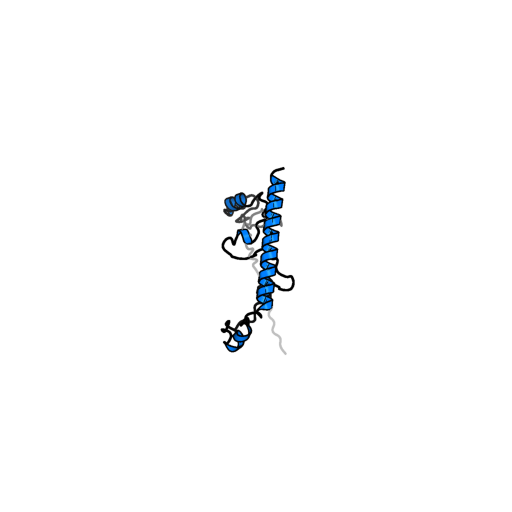1
ATOM 805 O O . ARG A 1 104 ? -1.670 -18.505 -16.504 1.00 61.94 104 ARG A O 1
ATOM 812 N N . GLU A 1 105 ? -0.901 -20.615 -16.428 1.00 74.44 105 GLU A N 1
ATOM 813 C CA . GLU A 1 105 ? 0.303 -20.285 -15.668 1.00 74.44 105 GLU A CA 1
ATOM 814 C C . GLU A 1 105 ? 1.090 -19.245 -16.479 1.00 74.44 105 GLU A C 1
ATOM 816 O O . GLU A 1 105 ? 1.062 -19.273 -17.716 1.00 74.44 105 GLU A O 1
ATOM 821 N N . LEU A 1 106 ? 1.731 -18.284 -15.810 1.00 73.81 106 LEU A N 1
ATOM 822 C CA . LEU A 1 106 ? 2.601 -17.330 -16.492 1.00 73.81 106 LEU A CA 1
ATOM 823 C C . LEU A 1 106 ? 3.785 -18.110 -17.070 1.00 73.81 106 LEU A C 1
ATOM 825 O O . LEU A 1 106 ? 4.819 -18.262 -16.425 1.00 73.81 106 LEU A O 1
ATOM 829 N N . LEU A 1 107 ? 3.606 -18.655 -18.274 1.00 82.38 107 LEU A N 1
ATOM 830 C CA . LEU A 1 107 ? 4.646 -19.379 -18.975 1.00 82.38 107 LEU A CA 1
ATOM 831 C C . LEU A 1 107 ? 5.765 -18.382 -19.274 1.00 82.38 107 LEU A C 1
ATOM 833 O O . LEU A 1 107 ? 5.484 -17.306 -19.821 1.00 82.38 107 LEU A O 1
ATOM 837 N N . PRO A 1 108 ? 7.022 -18.711 -18.933 1.00 84.56 108 PRO A N 1
ATOM 838 C CA . PRO A 1 108 ? 8.152 -17.894 -19.327 1.00 84.56 108 PRO A CA 1
ATOM 839 C C . PRO A 1 108 ? 8.085 -17.606 -20.827 1.00 84.56 108 PRO A C 1
ATOM 841 O O . PRO A 1 108 ? 7.884 -18.510 -21.642 1.00 84.56 108 PRO A O 1
ATOM 844 N N . LEU A 1 109 ? 8.224 -16.333 -21.195 1.00 85.44 109 LEU A N 1
ATOM 845 C CA . LEU A 1 109 ? 8.271 -15.946 -22.599 1.00 85.44 109 LEU A CA 1
ATOM 846 C C . LEU A 1 109 ? 9.469 -16.625 -23.274 1.00 85.44 109 LEU A C 1
ATOM 848 O O . LEU A 1 109 ? 10.548 -16.728 -22.693 1.00 85.44 109 LEU A O 1
ATOM 852 N N . SER A 1 110 ? 9.287 -17.065 -24.520 1.00 90.62 110 SER A N 1
ATOM 853 C CA . SER A 1 110 ? 10.381 -17.656 -25.295 1.00 90.62 110 SER A CA 1
ATOM 854 C C . SER A 1 110 ? 11.502 -16.637 -25.539 1.00 90.62 110 SER A C 1
ATOM 856 O O . SER A 1 110 ? 11.246 -15.437 -25.662 1.00 90.62 110 SER A O 1
ATOM 858 N N . ASN A 1 111 ? 12.743 -17.107 -25.704 1.00 88.38 111 ASN A N 1
ATOM 859 C CA . ASN A 1 111 ? 13.881 -16.237 -26.035 1.00 88.38 111 ASN A CA 1
ATOM 860 C C . ASN A 1 111 ? 13.650 -15.413 -27.316 1.00 88.38 111 ASN A C 1
ATOM 862 O O . ASN A 1 111 ? 14.101 -14.275 -27.409 1.00 88.38 111 ASN A O 1
ATOM 866 N N . HIS A 1 112 ? 12.905 -15.957 -28.284 1.00 88.62 112 HIS A N 1
ATOM 867 C CA . HIS A 1 112 ? 12.526 -15.233 -29.498 1.00 88.62 112 HIS A CA 1
ATOM 868 C C . HIS A 1 112 ? 11.547 -14.084 -29.210 1.00 88.62 112 HIS A C 1
ATOM 870 O O . HIS A 1 112 ? 11.673 -13.001 -29.766 1.00 88.62 112 HIS A O 1
ATOM 876 N N . SER A 1 113 ? 10.599 -14.276 -28.291 1.00 87.69 113 SER A N 1
ATOM 877 C CA . SER A 1 113 ? 9.710 -13.198 -27.837 1.00 87.69 113 SER A CA 1
ATOM 878 C C . SER A 1 113 ? 10.469 -12.133 -27.039 1.00 87.69 113 SER A C 1
ATOM 880 O O . SER A 1 113 ? 10.138 -10.951 -27.112 1.00 87.69 113 SER A O 1
ATOM 882 N N . LEU A 1 114 ? 11.509 -12.536 -26.300 1.00 89.12 114 LEU A N 1
ATOM 883 C CA . LEU A 1 114 ? 12.336 -11.624 -25.512 1.00 89.12 114 LEU A CA 1
ATOM 884 C C . LEU A 1 114 ? 13.320 -10.797 -26.355 1.00 89.12 114 LEU A C 1
ATOM 886 O O . LEU A 1 114 ? 13.728 -9.718 -25.922 1.00 89.12 114 LEU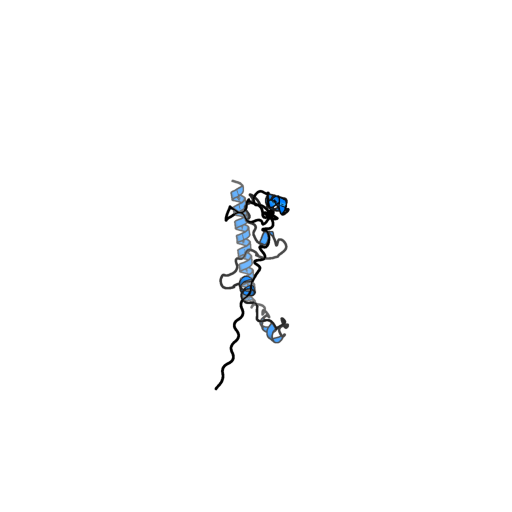 A O 1
ATOM 890 N N . SER A 1 115 ? 13.667 -11.235 -27.572 1.00 85.94 115 SER A N 1
ATOM 891 C CA . SER A 1 115 ? 14.652 -10.528 -28.404 1.00 85.94 115 SER A CA 1
ATOM 892 C C . SER A 1 115 ? 14.218 -9.109 -28.791 1.00 85.94 115 SER A C 1
ATOM 894 O O . SER A 1 115 ? 15.064 -8.260 -29.059 1.00 85.94 115 SER A O 1
ATOM 896 N N . ALA A 1 116 ? 12.912 -8.819 -28.770 1.00 84.69 116 ALA A N 1
ATOM 897 C CA . ALA A 1 116 ? 12.373 -7.485 -29.031 1.00 84.69 116 ALA A CA 1
ATOM 898 C C . ALA A 1 116 ? 12.694 -6.452 -27.927 1.00 84.69 116 ALA A C 1
ATOM 900 O O . ALA A 1 116 ? 12.627 -5.252 -28.184 1.00 84.69 116 ALA A O 1
ATOM 901 N N . PHE A 1 117 ? 13.072 -6.884 -26.716 1.00 87.31 117 PHE A N 1
ATOM 902 C CA . PHE A 1 117 ? 13.420 -5.983 -25.605 1.00 87.31 117 PHE A CA 1
ATOM 903 C C . PHE A 1 117 ? 14.884 -5.528 -25.613 1.00 87.31 117 PHE A C 1
ATOM 905 O O . PHE A 1 117 ? 15.290 -4.724 -24.771 1.00 87.31 117 PHE A O 1
ATOM 912 N N . HIS A 1 118 ? 15.699 -6.032 -26.541 1.00 85.69 118 HIS A N 1
ATOM 913 C CA . HIS A 1 118 ? 17.107 -5.673 -26.620 1.00 85.69 118 HIS A CA 1
ATOM 914 C C . HIS A 1 118 ? 17.236 -4.216 -27.069 1.00 85.69 118 HIS A C 1
ATOM 916 O O . HIS A 1 118 ? 17.048 -3.879 -28.238 1.00 85.69 118 HIS A O 1
ATOM 922 N N . LEU A 1 119 ? 17.583 -3.337 -26.130 1.00 79.81 119 LEU A N 1
ATOM 923 C CA . LEU A 1 119 ? 17.908 -1.956 -26.454 1.00 79.81 119 LEU A CA 1
ATOM 924 C C . LEU A 1 119 ? 19.209 -1.940 -27.254 1.00 79.81 119 LEU A C 1
ATOM 926 O O . LEU A 1 119 ? 20.288 -2.205 -26.720 1.00 79.81 119 LEU A O 1
ATOM 930 N N . MET A 1 120 ? 19.114 -1.603 -28.540 1.00 78.31 120 MET A N 1
ATOM 931 C CA . MET A 1 120 ? 20.302 -1.287 -29.319 1.00 78.31 120 MET A CA 1
ATOM 932 C C . MET A 1 120 ? 20.990 -0.080 -28.670 1.00 78.31 120 MET A C 1
ATOM 934 O O . MET A 1 120 ? 20.308 0.903 -28.357 1.00 78.31 120 MET A O 1
ATOM 938 N N . PRO A 1 121 ? 22.317 -0.110 -28.454 1.00 78.81 121 PRO A N 1
ATOM 939 C CA . PRO A 1 121 ? 23.023 1.066 -27.976 1.00 78.81 121 PRO A CA 1
ATOM 940 C C . PRO A 1 121 ? 22.718 2.224 -28.927 1.00 78.81 121 PRO A C 1
ATOM 942 O O . PRO A 1 121 ? 22.957 2.133 -30.133 1.00 78.81 121 PRO A O 1
ATOM 945 N N . GLY A 1 122 ? 22.130 3.292 -28.378 1.00 67.25 122 GLY A N 1
ATOM 946 C CA . GLY A 1 122 ? 21.741 4.461 -29.159 1.00 67.25 122 GLY A CA 1
ATOM 947 C C . GLY A 1 122 ? 22.928 4.967 -29.973 1.00 67.25 122 GLY A C 1
ATOM 948 O O . GLY A 1 122 ? 24.076 4.921 -29.518 1.00 67.25 122 GLY A O 1
ATOM 949 N N . LYS A 1 123 ? 22.672 5.452 -31.190 1.00 79.19 123 LYS A N 1
ATOM 950 C CA . LYS A 1 123 ? 23.743 5.975 -32.046 1.00 79.19 123 LYS A CA 1
ATOM 951 C C . LYS A 1 123 ? 24.525 7.044 -31.274 1.00 79.19 123 LYS A C 1
ATOM 953 O O . LYS A 1 123 ? 23.961 7.798 -30.480 1.00 79.19 123 LYS A O 1
ATOM 958 N N . ALA A 1 124 ? 25.836 7.137 -31.500 1.00 72.69 124 ALA A N 1
ATOM 959 C CA . ALA A 1 124 ? 26.730 7.953 -30.669 1.00 72.69 124 ALA A CA 1
ATOM 960 C C . ALA A 1 124 ? 26.281 9.424 -30.501 1.00 72.69 124 ALA A C 1
ATOM 962 O O . ALA A 1 124 ? 26.546 10.039 -29.463 1.00 72.69 124 ALA A O 1
ATOM 963 N N . TYR A 1 125 ? 25.585 9.995 -31.491 1.00 74.81 125 TYR A N 1
ATOM 964 C CA . TYR A 1 125 ? 25.029 11.349 -31.412 1.00 74.81 125 TYR A CA 1
ATOM 965 C C . TYR A 1 125 ? 23.885 11.471 -30.389 1.00 74.81 125 TYR A C 1
ATOM 967 O O . TYR A 1 125 ? 23.807 12.478 -29.684 1.00 74.81 125 TYR A O 1
ATOM 975 N N . GLU A 1 126 ? 23.046 10.446 -30.236 1.00 74.19 126 GLU A N 1
ATOM 976 C CA . GLU A 1 126 ? 21.941 10.420 -29.271 1.00 74.19 126 GLU A CA 1
ATOM 977 C C . GLU A 1 126 ? 22.485 10.338 -27.853 1.00 74.19 126 GLU A C 1
ATOM 979 O O . GLU A 1 126 ? 22.119 11.149 -27.003 1.00 74.19 126 GLU A O 1
ATOM 984 N N . ILE A 1 127 ? 23.466 9.462 -27.613 1.00 79.50 127 ILE A N 1
ATOM 985 C CA . ILE A 1 127 ? 24.140 9.358 -26.311 1.00 79.50 127 ILE A CA 1
ATOM 986 C C . ILE A 1 127 ? 24.757 10.709 -25.916 1.00 79.50 127 ILE A C 1
ATOM 988 O O . ILE A 1 127 ? 24.606 11.158 -24.775 1.00 79.50 127 ILE A O 1
ATOM 992 N N . LYS A 1 128 ? 25.428 11.395 -26.854 1.00 76.50 128 LYS A N 1
ATOM 993 C CA . LYS A 1 128 ? 25.993 12.736 -26.622 1.00 76.50 128 LYS A CA 1
ATOM 994 C C . LYS A 1 128 ? 24.900 13.767 -26.312 1.00 76.50 128 LYS A C 1
ATOM 996 O O . LYS A 1 128 ? 25.062 14.548 -25.372 1.00 76.50 128 LYS A O 1
ATOM 1001 N N . ARG A 1 129 ? 23.777 13.746 -27.040 1.00 78.06 129 ARG A N 1
ATOM 1002 C CA . ARG A 1 129 ? 22.621 14.630 -26.810 1.00 78.06 129 ARG A CA 1
ATOM 1003 C C . ARG A 1 129 ? 22.001 14.405 -25.429 1.00 78.06 129 ARG A C 1
ATOM 1005 O O . ARG A 1 129 ? 21.832 15.368 -24.684 1.00 78.06 129 ARG A O 1
ATOM 1012 N N . HIS A 1 130 ? 21.749 13.154 -25.045 1.00 78.81 130 HIS A N 1
ATOM 1013 C CA . HIS A 1 130 ? 21.197 12.805 -23.733 1.00 78.81 130 HIS A CA 1
ATOM 1014 C C . HIS A 1 130 ? 22.142 13.188 -22.587 1.00 78.81 130 HIS A C 1
ATOM 1016 O O . HIS A 1 130 ? 21.696 13.748 -21.585 1.00 78.81 130 HIS A O 1
ATOM 1022 N N . LYS A 1 131 ? 23.459 12.979 -22.739 1.00 80.31 131 LYS A N 1
ATOM 1023 C CA . LYS A 1 131 ? 24.457 13.439 -21.754 1.00 80.31 131 LYS A CA 1
ATOM 1024 C C . LYS A 1 131 ? 24.467 14.965 -21.611 1.00 80.31 131 LYS A C 1
ATOM 1026 O O . LYS A 1 131 ? 24.579 15.462 -20.491 1.00 80.31 131 LYS A O 1
ATOM 1031 N N . LYS A 1 132 ? 24.336 15.713 -22.713 1.00 78.81 132 LYS A N 1
ATOM 1032 C CA . LYS A 1 132 ? 24.271 17.185 -22.689 1.00 78.81 132 LYS A CA 1
ATOM 1033 C C . LYS A 1 132 ? 23.011 17.682 -21.972 1.00 78.81 132 LYS A C 1
ATOM 1035 O O . LYS A 1 132 ? 23.124 18.542 -21.101 1.00 78.81 132 LYS A O 1
ATOM 1040 N N . LEU A 1 133 ? 21.853 17.092 -22.273 1.00 76.62 133 LEU A N 1
ATOM 1041 C CA . LEU A 1 133 ? 20.571 17.425 -21.639 1.00 76.62 133 LEU A CA 1
ATOM 1042 C C . LEU A 1 133 ? 20.583 17.141 -20.129 1.00 76.62 133 LEU A C 1
ATOM 1044 O O . LEU A 1 133 ? 20.261 18.026 -19.339 1.00 76.62 133 LEU A O 1
ATOM 1048 N N . ARG A 1 134 ? 21.060 15.960 -19.700 1.00 76.62 134 ARG A N 1
ATOM 1049 C CA . ARG A 1 134 ? 21.168 15.621 -18.265 1.00 76.62 134 ARG A CA 1
ATOM 1050 C C . ARG A 1 134 ? 22.048 16.611 -17.493 1.00 76.62 134 ARG A C 1
ATOM 1052 O O . ARG A 1 134 ? 21.686 17.024 -16.394 1.00 76.62 134 ARG A O 1
ATOM 1059 N N . ARG A 1 135 ? 23.175 17.044 -18.077 1.00 74.38 135 ARG A N 1
ATOM 1060 C CA . ARG A 1 135 ? 24.064 18.054 -17.467 1.00 74.38 135 ARG A CA 1
ATOM 1061 C C . ARG A 1 135 ? 23.388 19.420 -17.319 1.00 74.38 135 ARG A C 1
ATOM 1063 O O . ARG A 1 135 ? 23.618 20.098 -16.318 1.00 74.38 135 ARG A O 1
ATOM 1070 N N . GLN A 1 136 ? 22.566 19.826 -18.287 1.00 70.88 136 GLN A N 1
ATOM 1071 C CA . GLN A 1 136 ? 21.810 21.080 -18.202 1.00 70.88 136 GLN A CA 1
ATOM 1072 C C . GLN A 1 136 ? 20.769 21.031 -17.078 1.00 70.88 136 GLN A C 1
ATOM 1074 O O . GLN A 1 136 ? 20.750 21.934 -16.241 1.00 70.88 136 GLN A O 1
ATOM 1079 N N . GLU A 1 137 ? 19.991 19.950 -16.977 1.00 68.56 137 GLU A N 1
ATOM 1080 C CA . GLU A 1 137 ? 19.001 19.796 -15.903 1.00 68.56 137 GLU A CA 1
ATOM 1081 C C . GLU A 1 137 ? 19.629 19.811 -14.502 1.00 68.56 137 GLU A C 1
ATOM 1083 O O . GLU A 1 137 ? 19.088 20.409 -13.569 1.00 68.56 137 GLU A O 1
ATOM 1088 N N . GLU A 1 138 ? 20.776 19.152 -14.320 1.00 68.62 138 GLU A N 1
ATOM 1089 C CA . GLU A 1 138 ? 21.502 19.174 -13.046 1.00 68.62 138 GLU A CA 1
ATOM 1090 C C . GLU A 1 138 ? 22.029 20.574 -12.707 1.00 68.62 138 GLU A C 1
ATOM 1092 O O . GLU A 1 138 ? 21.961 21.001 -11.548 1.00 68.62 138 GLU A O 1
ATOM 1097 N N . GLY A 1 139 ? 22.518 21.310 -13.709 1.00 69.25 139 GLY A N 1
ATOM 1098 C CA . GLY A 1 139 ? 22.946 22.700 -13.561 1.00 69.25 139 GLY A CA 1
ATOM 1099 C C . GLY A 1 139 ? 21.807 23.616 -13.109 1.00 69.25 139 GLY A C 1
ATOM 1100 O O . GLY A 1 139 ? 21.977 24.413 -12.182 1.00 69.25 139 GLY A O 1
ATOM 1101 N N . GLU A 1 140 ? 20.621 23.464 -13.696 1.00 67.62 140 GLU A N 1
ATOM 1102 C CA . GLU A 1 140 ? 19.427 24.229 -13.322 1.00 67.62 140 GLU A CA 1
ATOM 1103 C C . GLU A 1 140 ? 18.906 23.875 -11.924 1.00 67.62 140 GLU A C 1
ATOM 1105 O O . GLU A 1 140 ? 18.589 24.772 -11.135 1.00 67.62 140 GLU A O 1
ATOM 1110 N N . LYS A 1 141 ? 18.893 22.584 -11.560 1.00 68.25 141 LYS A N 1
ATOM 1111 C CA . LYS A 1 141 ? 18.535 22.124 -10.205 1.00 68.25 141 LYS A CA 1
ATOM 1112 C C . LYS A 1 141 ? 19.477 22.720 -9.149 1.00 68.25 141 LYS A C 1
ATOM 1114 O O . LYS A 1 141 ? 19.017 23.183 -8.102 1.00 68.25 141 LYS A O 1
ATOM 1119 N N . LYS A 1 142 ? 20.787 22.786 -9.434 1.00 71.44 142 LYS A N 1
ATOM 1120 C CA . LYS A 1 142 ? 21.789 23.426 -8.557 1.00 71.44 142 LYS A CA 1
ATOM 1121 C C . LYS A 1 142 ? 21.575 24.940 -8.436 1.00 71.44 142 LYS A C 1
ATOM 1123 O O . LYS A 1 142 ? 21.661 25.465 -7.324 1.00 71.44 142 LYS A O 1
ATOM 1128 N N . LYS A 1 143 ? 21.249 25.638 -9.533 1.00 70.56 143 LYS A N 1
ATOM 1129 C CA . LYS A 1 143 ? 20.929 27.081 -9.518 1.00 70.56 143 LYS A CA 1
ATOM 1130 C C . LYS A 1 143 ? 19.683 27.383 -8.676 1.00 70.56 143 LYS A C 1
ATOM 1132 O O . LYS A 1 143 ? 19.771 28.196 -7.757 1.00 70.56 143 LYS A O 1
ATOM 1137 N N . LYS A 1 144 ? 18.578 26.652 -8.879 1.00 71.31 144 LYS A N 1
ATOM 1138 C CA . LYS A 1 144 ? 17.346 26.795 -8.073 1.00 71.31 144 LYS A CA 1
ATOM 1139 C C . LYS A 1 144 ? 17.584 26.540 -6.579 1.00 71.31 144 LYS A C 1
ATOM 1141 O O . LYS A 1 144 ? 17.028 27.242 -5.735 1.00 71.31 144 LYS A O 1
ATOM 1146 N N . LYS A 1 145 ? 18.437 25.568 -6.224 1.00 71.81 145 LYS A N 1
ATOM 1147 C CA . LYS A 1 145 ? 18.789 25.283 -4.819 1.00 71.81 145 LYS A CA 1
ATOM 1148 C C . LYS A 1 145 ? 19.601 26.420 -4.180 1.00 71.81 145 LYS A C 1
ATOM 1150 O O . LYS A 1 145 ? 19.374 26.726 -3.012 1.00 71.81 145 LYS A O 1
ATOM 1155 N N . LYS A 1 146 ? 20.507 27.070 -4.927 1.00 73.00 146 LYS A N 1
ATOM 1156 C CA . LYS A 1 146 ? 21.253 28.255 -4.455 1.00 73.00 146 LYS A CA 1
ATOM 1157 C C . LYS A 1 146 ? 20.336 29.463 -4.239 1.00 73.00 146 LYS A C 1
ATOM 1159 O O . LYS A 1 146 ? 20.450 30.124 -3.213 1.00 73.00 146 LYS A O 1
ATOM 1164 N N . GLU A 1 147 ? 19.408 29.719 -5.156 1.00 72.69 147 GLU A N 1
ATOM 1165 C CA . GLU A 1 147 ? 18.474 30.849 -5.050 1.00 72.69 147 GLU A CA 1
ATOM 1166 C C . GLU A 1 147 ? 17.513 30.699 -3.859 1.00 72.69 147 GLU A C 1
ATOM 1168 O O . GLU A 1 147 ? 17.338 31.636 -3.081 1.00 72.69 147 GLU A O 1
ATOM 1173 N N . LYS A 1 148 ? 16.976 29.489 -3.634 1.00 74.75 148 LYS A N 1
ATOM 1174 C CA . LYS A 1 148 ? 16.151 29.189 -2.450 1.00 74.75 148 LYS A CA 1
ATOM 1175 C C . LYS A 1 148 ? 16.904 29.359 -1.127 1.00 74.75 148 LYS A C 1
ATOM 1177 O O . LYS A 1 148 ? 16.276 29.709 -0.137 1.00 74.75 148 LYS A O 1
ATOM 1182 N N . LYS A 1 149 ? 18.219 29.105 -1.085 1.00 74.38 149 LYS A N 1
ATOM 1183 C CA . LYS A 1 149 ? 19.036 29.349 0.119 1.00 74.38 149 LYS A CA 1
ATOM 1184 C C . LYS A 1 149 ? 19.236 30.842 0.380 1.00 74.38 149 LYS A C 1
ATOM 1186 O O . LYS A 1 149 ? 19.126 31.256 1.524 1.00 74.38 149 LYS A O 1
ATOM 1191 N N . LYS A 1 150 ? 19.477 31.644 -0.665 1.00 74.06 150 LYS A N 1
ATOM 1192 C CA . LYS A 1 150 ? 19.629 33.103 -0.530 1.00 74.06 150 LYS A CA 1
ATOM 1193 C C . LYS A 1 150 ? 18.350 33.781 -0.029 1.00 74.06 150 LYS A C 1
ATOM 1195 O O . LYS A 1 150 ? 18.428 34.630 0.841 1.00 74.06 150 LYS A O 1
ATOM 1200 N N . LYS A 1 151 ? 17.181 33.352 -0.515 1.00 71.88 151 LYS A N 1
ATOM 1201 C CA . LYS A 1 151 ? 15.868 33.874 -0.084 1.00 71.88 151 LYS A CA 1
ATOM 1202 C C . LYS A 1 151 ? 15.456 33.490 1.346 1.00 71.88 151 LYS A C 1
ATOM 1204 O O . LYS A 1 151 ? 14.469 34.015 1.825 1.00 71.88 151 LYS A O 1
ATOM 1209 N N . LYS A 1 152 ? 16.157 32.556 2.000 1.00 69.69 152 LYS A N 1
ATOM 1210 C CA . LYS A 1 152 ? 15.916 32.170 3.405 1.00 69.69 152 LYS A CA 1
ATOM 1211 C C . LYS A 1 152 ? 16.820 32.907 4.402 1.00 69.69 152 LYS A C 1
ATOM 1213 O O . LYS A 1 152 ? 16.700 32.664 5.595 1.00 69.69 152 LYS A O 1
ATOM 1218 N N . LEU A 1 153 ? 17.768 33.705 3.908 1.00 61.06 153 LEU A N 1
ATOM 1219 C CA . LEU A 1 153 ? 18.723 34.473 4.716 1.00 61.06 153 LEU A CA 1
ATOM 1220 C C . LEU A 1 153 ? 18.377 35.975 4.786 1.00 61.06 153 LEU A C 1
ATOM 1222 O O . LEU A 1 153 ? 19.153 36.743 5.344 1.00 61.06 153 LEU A O 1
ATOM 1226 N N . LEU A 1 154 ? 17.253 36.364 4.185 1.00 49.38 154 LEU A N 1
ATOM 1227 C CA . LEU A 1 154 ? 16.605 37.674 4.254 1.00 49.38 154 LEU A CA 1
ATOM 1228 C C . LEU A 1 154 ? 15.292 37.490 5.011 1.00 49.38 154 LEU A C 1
ATOM 1230 O O . LEU A 1 154 ? 14.934 38.413 5.764 1.00 49.38 154 LEU A O 1
#

pLDDT: mean 74.18, std 14.45, range [37.66, 94.88]